Protein AF-Q96TV9-F1 (afdb_monomer_lite)

Radius of gyration: 18.44 Å; chains: 1; bounding box: 59×34×40 Å

Structure (mmCIF, N/CA/C/O backbone):
data_AF-Q96TV9-F1
#
_entry.id   AF-Q96TV9-F1
#
loop_
_atom_site.group_PDB
_atom_site.id
_atom_site.type_symbol
_atom_site.label_atom_id
_atom_site.label_alt_id
_atom_site.label_comp_id
_atom_site.label_asym_id
_atom_site.label_entity_id
_atom_site.label_seq_id
_atom_site.pdbx_PDB_ins_code
_atom_site.Cartn_x
_atom_site.Cartn_y
_atom_site.Cartn_z
_atom_site.occupancy
_atom_site.B_iso_or_equiv
_atom_site.auth_seq_id
_atom_site.auth_comp_id
_atom_site.auth_asym_id
_atom_site.auth_atom_id
_atom_site.pdbx_PDB_model_num
ATOM 1 N N . LYS A 1 1 ? 20.164 -8.816 -8.842 1.00 57.19 1 LYS A N 1
ATOM 2 C CA . LYS A 1 1 ? 19.732 -9.261 -10.192 1.00 57.19 1 LYS A CA 1
ATOM 3 C C . LYS A 1 1 ? 19.349 -8.001 -10.967 1.00 57.19 1 LYS A C 1
ATOM 5 O O . LYS A 1 1 ? 18.793 -7.117 -10.334 1.00 57.19 1 LYS A O 1
ATOM 10 N N . LYS A 1 2 ? 19.713 -7.843 -12.242 1.00 76.62 2 LYS A N 1
ATOM 11 C CA . LYS A 1 2 ? 19.288 -6.687 -13.055 1.00 76.62 2 LYS A CA 1
ATOM 12 C C . LYS A 1 2 ? 18.439 -7.233 -14.196 1.00 76.62 2 LYS A C 1
ATOM 14 O O . LYS A 1 2 ? 18.989 -7.859 -15.093 1.00 76.62 2 LYS A O 1
ATOM 19 N N . ASN A 1 3 ? 17.127 -7.055 -14.100 1.00 86.50 3 ASN A N 1
ATOM 20 C CA . ASN A 1 3 ? 16.163 -7.504 -15.101 1.00 86.50 3 ASN A CA 1
ATOM 21 C C . ASN A 1 3 ? 15.523 -6.279 -15.762 1.00 86.50 3 ASN A C 1
ATOM 23 O O . ASN A 1 3 ? 15.386 -5.236 -15.120 1.00 86.50 3 ASN A O 1
ATOM 27 N N . LEU A 1 4 ? 15.123 -6.421 -17.025 1.00 89.06 4 LEU A N 1
ATOM 28 C CA . LEU A 1 4 ? 14.205 -5.499 -17.684 1.00 89.06 4 LEU A CA 1
ATOM 29 C C . LEU A 1 4 ? 12.829 -6.162 -17.709 1.00 89.06 4 LEU A C 1
ATOM 31 O O . LEU A 1 4 ? 12.699 -7.290 -18.179 1.00 89.06 4 LEU A O 1
ATOM 35 N N . GLU A 1 5 ? 11.819 -5.462 -17.213 1.00 87.38 5 GLU A N 1
ATOM 36 C CA . GLU A 1 5 ? 10.435 -5.925 -17.222 1.00 87.38 5 GLU A CA 1
ATOM 37 C C . GLU A 1 5 ? 9.602 -4.970 -18.071 1.00 87.38 5 GLU A C 1
ATOM 39 O O . GLU A 1 5 ? 9.687 -3.750 -17.917 1.00 87.38 5 GLU A O 1
ATOM 44 N N . VAL A 1 6 ? 8.794 -5.525 -18.972 1.00 92.94 6 VAL A N 1
ATOM 45 C CA . VAL A 1 6 ? 7.837 -4.768 -19.781 1.00 92.94 6 VAL A CA 1
ATOM 46 C C . VAL A 1 6 ? 6.444 -5.183 -19.340 1.00 92.94 6 VAL A C 1
ATOM 48 O O . VAL A 1 6 ? 6.110 -6.366 -19.349 1.00 92.94 6 VAL A O 1
ATOM 51 N N . ARG A 1 7 ? 5.637 -4.203 -18.937 1.00 90.62 7 ARG A N 1
ATOM 52 C CA . ARG A 1 7 ? 4.256 -4.400 -18.492 1.00 90.62 7 ARG A CA 1
ATOM 53 C C . ARG A 1 7 ? 3.336 -3.352 -19.117 1.00 90.62 7 ARG A C 1
ATOM 55 O O . ARG A 1 7 ? 3.802 -2.245 -19.394 1.00 90.62 7 ARG A O 1
ATOM 62 N N . PRO A 1 8 ? 2.042 -3.658 -19.306 1.00 92.31 8 PRO A N 1
ATOM 63 C CA . PRO A 1 8 ? 1.056 -2.649 -19.669 1.00 92.31 8 PRO A CA 1
ATOM 64 C C . PRO A 1 8 ? 1.035 -1.508 -18.645 1.00 92.31 8 PRO A C 1
ATOM 66 O O . PRO A 1 8 ? 1.042 -1.752 -17.439 1.00 92.31 8 PRO A O 1
ATOM 69 N N . VAL A 1 9 ? 0.963 -0.261 -19.118 1.00 87.69 9 VAL A N 1
ATOM 70 C CA . VAL A 1 9 ? 1.004 0.937 -18.255 1.00 87.69 9 VAL A CA 1
ATOM 71 C C . VAL A 1 9 ? -0.158 0.964 -17.254 1.00 87.69 9 VAL A C 1
ATOM 73 O O . VAL A 1 9 ? 0.012 1.402 -16.119 1.00 87.69 9 VAL A O 1
ATOM 76 N N . ALA A 1 10 ? -1.321 0.444 -17.652 1.00 85.06 10 ALA A N 1
ATOM 77 C CA . ALA A 1 10 ? -2.530 0.424 -16.833 1.00 85.06 10 ALA A CA 1
ATOM 78 C C . ALA A 1 10 ? -2.511 -0.613 -15.690 1.00 85.06 10 ALA A C 1
ATOM 80 O O . ALA A 1 10 ? -3.354 -0.539 -14.801 1.00 85.06 10 ALA A O 1
ATOM 81 N N . VAL A 1 11 ? -1.573 -1.572 -15.685 1.00 89.69 11 VAL A N 1
ATOM 82 C CA . VAL A 1 11 ? -1.544 -2.671 -14.704 1.00 89.69 11 VAL A CA 1
ATOM 83 C C . VAL A 1 11 ? -0.315 -2.551 -13.811 1.00 89.69 11 VAL A C 1
ATOM 85 O O . VAL A 1 11 ? 0.828 -2.552 -14.276 1.00 89.69 11 VAL A O 1
ATOM 88 N N . ASN A 1 12 ? -0.546 -2.452 -12.504 1.00 94.69 12 ASN A N 1
ATOM 89 C CA . ASN A 1 12 ? 0.498 -2.327 -11.492 1.00 94.69 12 ASN A CA 1
ATOM 90 C C . ASN A 1 12 ? 0.089 -3.014 -10.179 1.00 94.69 12 ASN A C 1
ATOM 92 O O . ASN A 1 12 ? -1.086 -3.321 -9.979 1.00 94.69 12 ASN A O 1
ATOM 96 N N . LYS A 1 13 ? 1.052 -3.251 -9.278 1.00 95.69 13 LYS A N 1
ATOM 97 C CA . LYS A 1 13 ? 0.786 -3.921 -7.992 1.00 95.69 13 LYS A CA 1
ATOM 98 C C . LYS A 1 13 ? -0.158 -3.109 -7.092 1.00 95.69 13 LYS A C 1
ATOM 100 O O . LYS A 1 13 ? -0.973 -3.691 -6.386 1.00 95.69 13 LYS A O 1
ATOM 105 N N . GLY A 1 14 ? -0.109 -1.779 -7.164 1.00 96.62 14 GLY A N 1
ATOM 106 C CA . GLY A 1 14 ? -1.035 -0.891 -6.457 1.00 96.62 14 GLY A CA 1
ATOM 107 C C . GLY A 1 14 ? -2.496 -1.074 -6.874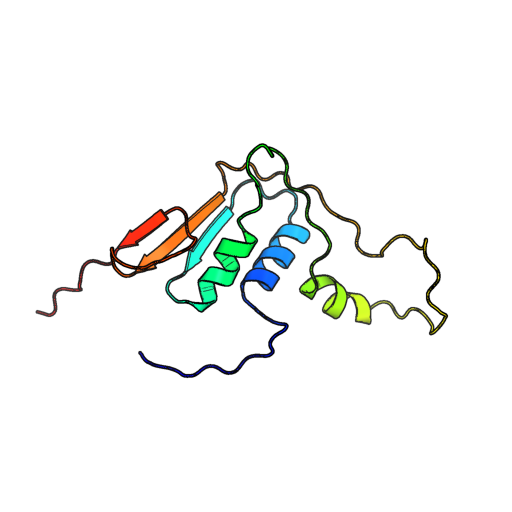 1.00 96.62 14 GLY A C 1
ATOM 108 O O . GLY A 1 14 ? -3.374 -1.052 -6.017 1.00 96.62 14 GLY A O 1
ATOM 109 N N . GLU A 1 15 ? -2.775 -1.341 -8.153 1.00 95.12 15 GLU A N 1
ATOM 110 C CA . GLU A 1 15 ? -4.144 -1.632 -8.603 1.00 95.12 15 GLU A CA 1
ATOM 111 C C . GLU A 1 15 ? -4.674 -2.975 -8.113 1.00 95.12 15 GLU A C 1
ATOM 113 O O . GLU A 1 15 ? -5.883 -3.138 -7.928 1.00 95.12 15 GLU A O 1
ATOM 118 N N . ILE A 1 16 ? -3.778 -3.925 -7.848 1.00 95.50 16 ILE A N 1
ATOM 119 C CA . ILE A 1 16 ? -4.148 -5.173 -7.184 1.00 95.50 16 ILE A CA 1
ATOM 120 C C . ILE A 1 16 ? -4.500 -4.898 -5.721 1.00 95.50 16 ILE A C 1
ATOM 122 O O . ILE A 1 16 ? -5.534 -5.365 -5.251 1.00 95.50 16 ILE A O 1
ATOM 126 N N . VAL A 1 17 ? -3.709 -4.077 -5.022 1.00 97.19 17 VAL A N 1
ATOM 127 C CA . VAL A 1 17 ? -3.998 -3.681 -3.634 1.00 97.19 17 VAL A CA 1
ATOM 128 C C . VAL A 1 17 ? -5.352 -2.982 -3.525 1.00 97.19 17 VAL A C 1
ATOM 130 O O . VAL A 1 17 ? -6.173 -3.390 -2.707 1.00 97.19 17 VAL A O 1
ATOM 133 N N . LYS A 1 18 ? -5.636 -1.988 -4.376 1.00 95.75 18 LYS A N 1
ATOM 134 C CA . LYS A 1 18 ? -6.938 -1.301 -4.364 1.00 95.75 18 LYS A CA 1
ATOM 135 C C . LYS A 1 18 ? -8.097 -2.265 -4.602 1.00 95.75 18 LYS A C 1
ATOM 137 O O . LYS A 1 18 ? -9.103 -2.170 -3.912 1.00 95.75 18 LYS A O 1
ATOM 142 N N . ARG A 1 19 ? -7.955 -3.223 -5.528 1.00 94.75 19 ARG A N 1
ATOM 143 C CA . ARG A 1 19 ? -8.986 -4.247 -5.768 1.00 94.75 19 ARG A CA 1
ATOM 144 C C . ARG A 1 19 ? -9.246 -5.108 -4.543 1.00 94.75 19 ARG A C 1
ATOM 146 O O . ARG A 1 19 ? -10.401 -5.394 -4.243 1.00 94.75 19 ARG A O 1
ATOM 153 N N . ILE A 1 20 ? -8.183 -5.539 -3.865 1.00 96.31 20 ILE A N 1
ATOM 154 C CA . ILE A 1 20 ? -8.296 -6.348 -2.650 1.00 96.31 20 ILE A CA 1
ATOM 155 C C . ILE A 1 20 ? -9.032 -5.551 -1.569 1.00 96.31 20 ILE A C 1
ATOM 157 O O . ILE A 1 20 ? -9.976 -6.078 -0.993 1.00 96.31 20 ILE A O 1
ATOM 161 N N . LEU A 1 21 ? -8.673 -4.283 -1.351 1.00 96.50 21 LEU A N 1
ATOM 162 C CA . LEU A 1 21 ? -9.341 -3.432 -0.360 1.00 96.50 21 LEU A CA 1
ATOM 163 C C . LEU A 1 21 ? -10.803 -3.158 -0.702 1.00 96.50 21 LEU A C 1
ATOM 165 O O . LEU A 1 21 ? -11.662 -3.296 0.159 1.00 96.50 21 LEU A O 1
ATOM 169 N N . TYR A 1 22 ? -11.094 -2.839 -1.964 1.00 95.44 22 TYR A N 1
ATOM 170 C CA . TYR A 1 22 ? -12.458 -2.591 -2.429 1.00 95.44 22 TYR A CA 1
ATOM 171 C C . TYR A 1 22 ? -13.377 -3.801 -2.201 1.00 95.44 22 TYR A C 1
ATOM 173 O O . TYR A 1 22 ? -14.556 -3.641 -1.904 1.00 95.44 22 TYR A O 1
ATOM 181 N N . ARG A 1 23 ? -12.838 -5.021 -2.319 1.00 94.00 23 ARG A N 1
ATOM 182 C CA . ARG A 1 23 ? -13.593 -6.266 -2.109 1.00 94.00 23 ARG A CA 1
ATOM 183 C C . ARG A 1 23 ? -13.653 -6.747 -0.663 1.00 94.00 23 ARG A C 1
ATOM 185 O O . ARG A 1 23 ? -14.474 -7.609 -0.379 1.00 94.00 23 ARG A O 1
ATOM 192 N N . ASN A 1 24 ? -12.802 -6.223 0.213 1.00 96.62 24 ASN A N 1
ATOM 193 C CA . ASN A 1 24 ? -12.747 -6.595 1.629 1.00 96.62 24 ASN A CA 1
ATOM 194 C C . ASN A 1 24 ? -12.787 -5.320 2.489 1.00 96.62 24 ASN A C 1
ATOM 196 O O . ASN A 1 24 ? -11.798 -4.996 3.159 1.00 96.62 24 ASN A O 1
ATOM 200 N N . PRO A 1 25 ? -13.884 -4.540 2.428 1.00 96.38 25 PRO A N 1
ATOM 201 C CA . PRO A 1 25 ? -13.973 -3.258 3.123 1.00 96.38 25 PRO A CA 1
ATOM 202 C C . PRO A 1 25 ? -13.994 -3.389 4.646 1.00 96.38 25 PRO A C 1
ATOM 204 O O . PRO A 1 25 ? -13.677 -2.437 5.348 1.00 96.38 25 PRO A O 1
ATOM 207 N N . ASP A 1 26 ? -14.313 -4.571 5.156 1.00 97.25 26 ASP A N 1
ATOM 208 C CA . ASP A 1 26 ? -14.288 -4.968 6.561 1.00 97.25 26 ASP A CA 1
ATOM 209 C C . ASP A 1 26 ? -12.877 -5.293 7.086 1.00 97.25 26 ASP A C 1
ATOM 211 O O . ASP A 1 26 ? -12.721 -5.652 8.247 1.00 97.25 26 ASP A O 1
ATOM 215 N N . SER A 1 27 ? -11.831 -5.155 6.263 1.00 96.50 27 SER A N 1
ATOM 216 C CA . SER A 1 27 ? -10.451 -5.405 6.690 1.00 96.50 27 SER A CA 1
ATOM 217 C C . SER A 1 27 ? -10.013 -4.438 7.795 1.00 96.50 27 SER A C 1
ATOM 219 O O . SER A 1 27 ? -9.860 -3.240 7.564 1.00 96.50 27 SER A O 1
ATOM 221 N N . GLU A 1 28 ? -9.710 -4.973 8.976 1.00 96.62 28 GLU A N 1
ATOM 222 C CA . GLU A 1 28 ? -9.244 -4.191 10.135 1.00 96.62 28 GLU A CA 1
ATOM 223 C C . GLU A 1 28 ? -7.719 -4.196 10.300 1.00 96.62 28 GLU A C 1
ATOM 225 O O . GLU A 1 28 ? -7.181 -3.480 11.141 1.00 96.62 28 GLU A O 1
ATOM 230 N N . PHE A 1 29 ? -7.003 -4.984 9.495 1.00 97.31 29 PHE A N 1
ATOM 231 C CA . PHE A 1 29 ? -5.549 -5.096 9.542 1.00 97.31 29 PHE A CA 1
ATOM 232 C C . PHE A 1 29 ? -4.963 -5.286 8.144 1.00 97.31 29 PHE A C 1
ATOM 234 O O . PHE A 1 29 ? -5.406 -6.147 7.384 1.00 97.31 29 PHE A O 1
ATOM 241 N N . ILE A 1 30 ? -3.926 -4.511 7.817 1.00 97.62 30 ILE A N 1
ATOM 242 C CA . ILE A 1 30 ? -3.198 -4.625 6.552 1.00 97.62 30 ILE A CA 1
ATOM 243 C C . ILE A 1 30 ? -1.708 -4.752 6.839 1.00 97.62 30 ILE A C 1
ATOM 245 O O . ILE A 1 30 ? -1.086 -3.842 7.386 1.00 97.62 30 ILE A O 1
ATOM 249 N N . PHE A 1 31 ? -1.113 -5.837 6.354 1.00 97.69 31 PHE A N 1
ATOM 250 C CA . PHE A 1 31 ? 0.332 -5.989 6.259 1.00 97.69 31 PHE A CA 1
ATOM 251 C C . PHE A 1 31 ? 0.743 -6.131 4.794 1.00 97.69 31 PHE A C 1
ATOM 253 O O . PHE A 1 31 ? 0.263 -7.012 4.085 1.00 97.69 31 PHE A O 1
ATOM 260 N N . CYS A 1 32 ? 1.644 -5.263 4.339 1.00 98.00 32 CYS A N 1
ATOM 261 C CA . CYS A 1 32 ? 2.147 -5.252 2.971 1.00 98.00 32 CYS A CA 1
ATOM 262 C C . CYS A 1 32 ? 3.671 -5.143 2.981 1.00 98.00 32 CYS A C 1
ATOM 264 O O . CYS A 1 32 ? 4.221 -4.166 3.490 1.00 98.00 32 CYS A O 1
ATOM 266 N N . ALA A 1 33 ? 4.353 -6.116 2.381 1.00 97.06 33 ALA A N 1
ATOM 267 C CA . ALA A 1 33 ? 5.808 -6.144 2.283 1.00 97.06 33 ALA A CA 1
ATOM 268 C C . ALA A 1 33 ? 6.277 -6.112 0.822 1.00 97.06 33 ALA A C 1
ATOM 270 O O . ALA A 1 33 ? 5.604 -6.660 -0.049 1.00 97.06 33 ALA A O 1
ATOM 271 N N . GLY A 1 34 ? 7.427 -5.486 0.558 1.00 95.81 34 GLY A N 1
ATOM 272 C CA . GLY A 1 34 ? 7.993 -5.405 -0.792 1.00 95.81 34 GLY A CA 1
ATOM 273 C C . GLY A 1 34 ? 9.466 -5.002 -0.830 1.00 95.81 34 GLY A C 1
ATOM 274 O O . GLY A 1 34 ? 9.942 -4.249 0.022 1.00 95.81 34 GLY A O 1
ATOM 275 N N . ASP A 1 35 ? 10.212 -5.507 -1.805 1.00 94.00 35 ASP A N 1
ATOM 276 C CA . ASP A 1 35 ? 11.673 -5.434 -1.874 1.00 94.00 35 ASP A CA 1
ATOM 277 C C . ASP A 1 35 ? 12.214 -4.709 -3.115 1.00 94.00 35 ASP A C 1
ATOM 279 O O . ASP A 1 35 ? 13.362 -4.252 -3.084 1.00 94.00 35 ASP A O 1
ATOM 283 N N . ASP A 1 36 ? 11.394 -4.455 -4.133 1.00 92.50 36 ASP A N 1
ATOM 284 C CA . ASP A 1 36 ? 11.834 -3.779 -5.358 1.00 92.50 36 ASP A CA 1
ATOM 285 C C . ASP A 1 36 ? 10.991 -2.539 -5.694 1.00 92.50 36 ASP A C 1
ATOM 287 O O . ASP A 1 36 ? 9.992 -2.220 -5.050 1.00 92.50 36 ASP A O 1
ATOM 291 N N . LYS A 1 37 ? 11.406 -1.790 -6.717 1.00 91.94 37 LYS A N 1
ATOM 292 C CA . LYS A 1 37 ? 10.777 -0.535 -7.142 1.00 91.94 37 LYS A CA 1
ATOM 293 C C . LYS A 1 37 ? 9.317 -0.713 -7.568 1.00 91.94 37 LYS A C 1
ATOM 295 O O . LYS A 1 37 ? 8.550 0.241 -7.511 1.00 91.94 37 LYS A O 1
ATOM 300 N N . THR A 1 38 ? 8.927 -1.911 -8.006 1.00 92.94 38 THR A N 1
ATOM 301 C CA . THR A 1 38 ? 7.536 -2.206 -8.385 1.00 92.94 38 THR A CA 1
ATOM 302 C C . THR A 1 38 ? 6.595 -2.246 -7.179 1.00 92.94 38 THR A C 1
ATOM 304 O O . THR A 1 38 ? 5.405 -1.981 -7.335 1.00 92.94 38 THR A O 1
ATOM 307 N N . ASP A 1 39 ? 7.110 -2.524 -5.979 1.00 95.88 39 ASP A N 1
ATOM 308 C CA . ASP A 1 39 ? 6.318 -2.590 -4.746 1.00 95.88 39 ASP A CA 1
ATOM 309 C C . ASP A 1 39 ? 5.951 -1.211 -4.198 1.00 95.88 39 ASP A C 1
ATOM 311 O O . ASP A 1 39 ? 5.001 -1.069 -3.431 1.00 95.88 39 ASP A O 1
ATOM 315 N N . GLU A 1 40 ? 6.639 -0.169 -4.658 1.00 96.62 40 GLU A N 1
ATOM 316 C CA . GLU A 1 40 ? 6.308 1.215 -4.326 1.00 96.62 40 GLU A CA 1
ATOM 317 C C . GLU A 1 40 ? 4.888 1.589 -4.788 1.00 96.62 40 GLU A C 1
ATOM 319 O O . GLU A 1 40 ? 4.225 2.401 -4.139 1.00 96.62 40 GLU A O 1
ATOM 324 N N . ASP A 1 41 ? 4.381 0.950 -5.853 1.00 96.50 41 ASP A N 1
ATOM 325 C CA . ASP A 1 41 ? 2.988 1.099 -6.288 1.00 96.50 41 ASP A CA 1
ATOM 326 C C . ASP A 1 41 ? 2.007 0.570 -5.215 1.00 96.50 41 ASP A C 1
ATOM 328 O O . ASP A 1 41 ? 0.952 1.171 -5.002 1.00 96.50 41 ASP A O 1
ATOM 332 N N . MET A 1 42 ? 2.362 -0.497 -4.479 1.00 97.50 42 MET A N 1
ATOM 333 C CA . MET A 1 42 ? 1.556 -1.011 -3.358 1.00 97.50 42 MET A CA 1
ATOM 334 C C . MET A 1 42 ? 1.538 -0.029 -2.189 1.00 97.50 42 MET A C 1
ATOM 336 O O . MET A 1 42 ? 0.477 0.301 -1.663 1.00 97.50 42 MET A O 1
ATOM 340 N N . PHE A 1 43 ? 2.705 0.482 -1.797 1.00 97.38 43 PHE A N 1
ATOM 341 C CA . PHE A 1 43 ? 2.817 1.411 -0.669 1.00 97.38 43 PHE A CA 1
ATOM 342 C C . PHE A 1 43 ? 2.097 2.733 -0.946 1.00 97.38 43 PHE A C 1
ATOM 344 O O . PHE A 1 43 ? 1.437 3.286 -0.063 1.00 97.38 43 PHE A O 1
ATOM 351 N N . ARG A 1 44 ? 2.156 3.211 -2.194 1.00 96.56 44 ARG A N 1
ATOM 352 C CA . ARG A 1 44 ? 1.384 4.375 -2.632 1.00 96.56 44 ARG A CA 1
ATOM 353 C C . ARG A 1 44 ? -0.119 4.116 -2.550 1.00 96.56 44 ARG A C 1
ATOM 355 O O . ARG A 1 44 ? -0.837 4.977 -2.057 1.00 96.56 44 ARG A O 1
ATOM 362 N N . ALA A 1 45 ? -0.590 2.945 -2.981 1.00 96.38 45 ALA A N 1
ATOM 363 C CA . ALA A 1 45 ? -2.003 2.576 -2.872 1.00 96.38 45 ALA A CA 1
ATOM 364 C C . ALA A 1 45 ? -2.491 2.494 -1.412 1.00 96.38 45 ALA A C 1
ATOM 366 O O . ALA A 1 45 ? -3.655 2.769 -1.145 1.00 96.38 45 ALA A O 1
ATOM 367 N N . LEU A 1 46 ? -1.598 2.180 -0.467 1.00 96.69 46 LEU A N 1
ATOM 368 C CA . LEU A 1 46 ? -1.891 2.112 0.972 1.00 96.69 46 LEU A CA 1
ATOM 369 C C . LEU A 1 46 ? -1.765 3.451 1.710 1.00 96.69 46 LEU A C 1
ATOM 371 O O . LEU A 1 46 ? -1.971 3.515 2.924 1.00 96.69 46 LEU A O 1
ATOM 375 N N . SER A 1 47 ? -1.480 4.543 1.001 1.00 94.31 47 SER A N 1
ATOM 376 C CA . SER A 1 47 ? -1.530 5.902 1.553 1.00 94.31 47 SER A CA 1
ATOM 377 C C . SER A 1 47 ? -2.975 6.423 1.598 1.00 94.31 47 SER A C 1
ATOM 379 O O . SER A 1 47 ? -3.296 7.456 1.020 1.00 94.31 47 SER A O 1
ATOM 381 N N . LEU A 1 48 ? -3.844 5.681 2.294 1.00 91.88 48 LEU A N 1
ATOM 382 C CA . LEU A 1 48 ? -5.302 5.877 2.350 1.00 91.88 48 LEU A CA 1
ATOM 383 C C . LEU A 1 48 ? -5.742 7.111 3.154 1.00 91.88 48 LEU A C 1
ATOM 385 O O . LEU A 1 48 ? -6.869 7.568 3.011 1.00 91.88 48 LEU A O 1
ATOM 389 N N . PHE A 1 49 ? -4.866 7.636 4.015 1.00 92.81 49 PHE A N 1
ATOM 390 C CA . PHE A 1 49 ? -5.198 8.684 4.984 1.00 92.81 49 PHE A CA 1
ATOM 391 C C . PHE A 1 49 ? -4.353 9.937 4.737 1.00 92.81 49 PHE A C 1
ATOM 393 O O . PHE A 1 49 ? -3.241 10.041 5.276 1.00 92.81 49 PHE A O 1
ATOM 400 N N . PRO A 1 50 ? -4.852 10.898 3.940 1.00 87.38 50 PRO A N 1
ATOM 401 C CA . PRO A 1 50 ? -4.275 12.232 3.863 1.00 87.38 50 PRO A CA 1
ATOM 402 C C . PRO A 1 50 ? -4.186 12.900 5.249 1.00 87.38 50 PRO A C 1
ATOM 404 O O . PRO A 1 50 ? -4.889 12.505 6.188 1.00 87.38 50 PRO A O 1
ATOM 407 N N . PRO A 1 51 ? -3.325 13.920 5.420 1.00 87.06 51 PRO A N 1
ATOM 408 C CA . PRO A 1 51 ? -3.247 14.666 6.672 1.00 87.06 51 PRO A CA 1
ATOM 409 C C . PRO A 1 51 ? -4.622 15.216 7.079 1.00 87.06 51 PRO A C 1
ATOM 411 O O . PRO A 1 51 ? -5.256 15.932 6.313 1.00 87.06 51 PRO A O 1
ATOM 414 N N . GLY A 1 52 ? -5.071 14.879 8.290 1.00 85.50 52 GLY A N 1
ATOM 415 C CA . GLY A 1 52 ? -6.364 15.318 8.828 1.00 85.50 52 GLY A CA 1
ATOM 416 C C . GLY A 1 52 ? -7.546 14.379 8.560 1.00 85.50 52 GLY A C 1
ATOM 417 O O . GLY A 1 52 ? -8.633 14.645 9.063 1.00 85.50 52 GLY A O 1
ATOM 418 N N . THR A 1 53 ? -7.358 13.271 7.836 1.00 89.44 53 THR A N 1
ATOM 419 C CA . THR A 1 53 ? -8.427 12.298 7.554 1.00 89.44 53 THR A CA 1
ATOM 420 C C . THR A 1 53 ? -8.307 11.055 8.445 1.00 89.44 53 THR A C 1
ATOM 422 O O . THR A 1 53 ? -7.232 10.467 8.558 1.00 89.44 53 THR A O 1
ATOM 425 N N . THR A 1 54 ? -9.415 10.638 9.068 1.00 87.94 54 THR A N 1
ATOM 426 C CA . THR A 1 54 ? -9.490 9.446 9.942 1.00 87.94 54 THR A CA 1
ATOM 427 C C . THR A 1 54 ? -10.280 8.282 9.344 1.00 87.94 54 THR A C 1
ATOM 429 O O . THR A 1 54 ? -10.140 7.161 9.821 1.00 87.94 54 THR A O 1
ATOM 432 N N . LYS A 1 55 ? -11.081 8.528 8.302 1.00 91.62 55 LYS A N 1
ATOM 433 C CA . LYS A 1 55 ? -11.817 7.507 7.546 1.00 91.62 55 LYS A CA 1
ATOM 434 C C . LYS A 1 55 ? -11.258 7.383 6.134 1.00 91.62 55 LYS A C 1
ATOM 436 O O . LYS A 1 55 ? -10.863 8.387 5.549 1.00 91.62 55 LYS A O 1
ATOM 441 N N . ALA A 1 56 ? -11.252 6.173 5.590 1.00 93.75 56 ALA A N 1
ATOM 442 C CA . ALA A 1 56 ? -10.862 5.927 4.210 1.00 93.75 56 ALA A CA 1
ATOM 443 C C . ALA A 1 56 ? -12.083 5.474 3.405 1.00 93.75 56 ALA A C 1
ATOM 445 O O . ALA A 1 56 ? -12.763 4.527 3.790 1.00 93.75 56 ALA A O 1
ATOM 446 N N . THR A 1 57 ? -12.321 6.136 2.279 1.00 94.38 57 THR A N 1
ATOM 447 C CA . THR A 1 57 ? -13.323 5.747 1.284 1.00 94.38 57 THR A CA 1
ATOM 448 C C . THR A 1 57 ? -12.587 5.454 -0.015 1.00 94.38 57 THR A C 1
ATOM 450 O O . THR A 1 57 ? -11.626 6.151 -0.356 1.00 94.38 57 THR A O 1
ATOM 453 N N . LEU A 1 58 ? -12.994 4.403 -0.721 1.00 93.75 58 LEU A N 1
ATOM 454 C CA . LEU A 1 58 ? -12.331 3.937 -1.929 1.00 93.75 58 LEU A CA 1
ATOM 455 C C . LEU A 1 58 ? -13.319 3.872 -3.094 1.00 93.75 58 LEU A C 1
ATOM 457 O O . LEU A 1 58 ? -14.303 3.135 -3.046 1.00 93.75 58 LEU A O 1
ATOM 461 N N . ASP A 1 59 ? -13.024 4.616 -4.158 1.00 92.75 59 ASP A N 1
ATOM 462 C CA . ASP A 1 59 ? -13.723 4.481 -5.435 1.00 92.75 59 ASP A CA 1
ATOM 463 C C . ASP A 1 59 ? -13.408 3.132 -6.089 1.00 92.75 59 ASP A C 1
ATOM 465 O O . ASP A 1 59 ? -12.342 2.548 -5.870 1.00 92.75 59 ASP A O 1
ATOM 469 N N . ALA A 1 60 ? -14.318 2.654 -6.939 1.00 90.81 60 ALA A N 1
ATOM 470 C CA . ALA A 1 60 ? -14.116 1.425 -7.693 1.00 90.81 60 ALA A CA 1
ATOM 471 C C . ALA A 1 60 ? -12.831 1.515 -8.544 1.00 90.81 60 ALA A C 1
ATOM 473 O O . ALA A 1 60 ? -12.748 2.347 -9.455 1.00 90.81 60 ALA A O 1
ATOM 474 N N . PRO A 1 61 ? -11.808 0.681 -8.277 1.00 88.88 61 PRO A N 1
ATOM 475 C CA . PRO A 1 61 ? -10.555 0.757 -9.011 1.00 88.88 61 PRO A CA 1
ATOM 476 C C . PRO A 1 61 ? -10.731 0.264 -10.451 1.00 88.88 61 PRO A C 1
ATOM 478 O O . PRO A 1 61 ? -11.601 -0.555 -10.750 1.00 88.88 61 PRO A O 1
ATOM 481 N N . ILE A 1 62 ? -9.840 0.704 -11.346 1.00 85.62 62 ILE A N 1
ATOM 482 C CA . ILE A 1 62 ? -9.838 0.313 -12.771 1.00 85.62 62 ILE A CA 1
ATOM 483 C C . ILE A 1 62 ? -9.801 -1.216 -12.926 1.00 85.62 62 ILE A C 1
ATOM 485 O O . ILE A 1 62 ? -10.417 -1.794 -13.818 1.00 85.62 62 ILE A O 1
ATOM 489 N N . SER A 1 63 ? -9.097 -1.893 -12.021 1.00 79.06 63 SER A N 1
ATOM 490 C CA . SER A 1 63 ? -8.993 -3.350 -11.981 1.00 79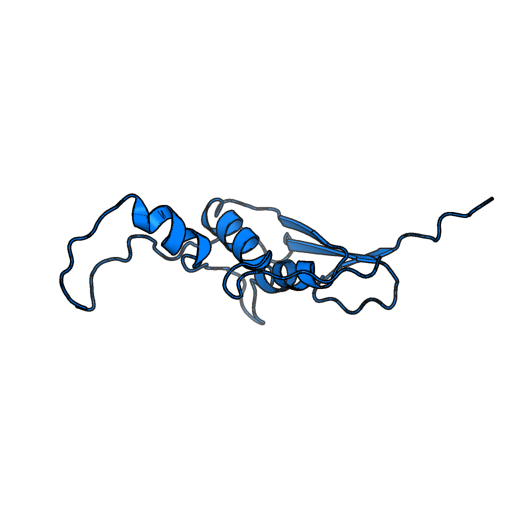.06 63 SER A CA 1
ATOM 491 C C . SER A 1 63 ? -10.316 -4.066 -11.667 1.00 79.06 63 SER A C 1
ATOM 493 O O . SER A 1 63 ? -10.434 -5.249 -11.981 1.00 79.06 63 SER A O 1
ATOM 495 N N . VAL A 1 64 ? -11.297 -3.389 -11.064 1.00 80.00 64 VAL A N 1
ATOM 496 C CA . VAL A 1 64 ? -12.666 -3.895 -10.855 1.00 80.00 64 VAL A CA 1
ATOM 497 C C . VAL A 1 64 ? -13.525 -3.573 -12.070 1.00 80.00 64 VAL A C 1
ATOM 499 O O . VAL A 1 64 ? -14.114 -4.478 -12.652 1.00 80.00 64 VAL A O 1
ATOM 502 N N . THR A 1 65 ? -13.523 -2.318 -12.520 1.00 79.50 65 THR A N 1
ATOM 503 C CA . THR A 1 65 ? -14.410 -1.869 -13.603 1.00 79.50 65 THR A CA 1
ATOM 504 C C . THR A 1 65 ? -14.101 -2.520 -14.953 1.00 79.50 65 THR A C 1
ATOM 506 O O . THR A 1 65 ? -15.027 -2.820 -15.700 1.00 79.50 65 THR A O 1
ATOM 509 N N . LEU A 1 66 ? -12.830 -2.803 -15.266 1.00 74.88 66 LEU A N 1
ATOM 510 C CA . LEU A 1 66 ? -12.444 -3.447 -16.531 1.00 74.88 66 LEU A CA 1
ATOM 511 C C . LEU A 1 66 ? -12.682 -4.960 -16.568 1.00 74.88 66 LEU A C 1
ATOM 513 O O . LEU A 1 66 ? -12.782 -5.529 -17.651 1.00 74.88 66 LEU A O 1
ATOM 517 N N . ILE A 1 67 ? -12.696 -5.623 -15.410 1.00 71.31 67 ILE A N 1
ATOM 518 C CA . ILE A 1 67 ? -12.781 -7.089 -15.341 1.00 71.31 67 ILE A CA 1
ATOM 519 C C . ILE A 1 67 ? -14.215 -7.522 -15.067 1.00 71.31 67 ILE A C 1
ATOM 521 O O . ILE A 1 67 ? -14.718 -8.400 -15.756 1.00 71.31 67 ILE A O 1
ATOM 525 N N . ASP A 1 68 ? -14.885 -6.863 -14.125 1.00 66.50 68 ASP A N 1
ATOM 526 C CA . ASP A 1 68 ? -16.256 -7.203 -13.749 1.00 66.50 68 ASP A CA 1
ATOM 527 C C . ASP A 1 68 ? -17.286 -6.489 -14.658 1.00 66.50 68 ASP A C 1
ATOM 529 O O . ASP A 1 68 ? -18.449 -6.870 -14.696 1.00 66.50 68 ASP A O 1
ATOM 533 N N . GLY A 1 69 ? -16.868 -5.473 -15.430 1.00 56.97 69 GLY A N 1
ATOM 534 C CA . GLY A 1 69 ? -17.725 -4.754 -16.386 1.00 56.97 69 GLY A CA 1
ATOM 535 C C . GLY A 1 69 ? -18.014 -5.502 -17.693 1.00 56.97 69 GLY A C 1
ATOM 536 O O . GLY A 1 69 ? -18.822 -5.030 -18.486 1.00 56.97 69 GLY A O 1
ATOM 537 N N . ASN A 1 70 ? -17.374 -6.651 -17.933 1.00 51.47 70 ASN A N 1
ATOM 538 C CA . ASN A 1 70 ? -17.612 -7.471 -19.127 1.00 51.47 70 ASN A CA 1
ATOM 539 C C . ASN A 1 70 ? -18.662 -8.580 -18.905 1.00 51.47 70 ASN A C 1
ATOM 541 O O . ASN A 1 70 ? -19.149 -9.144 -19.882 1.00 51.47 70 ASN A O 1
ATOM 545 N N . ASP A 1 71 ? -19.034 -8.866 -17.651 1.00 49.22 71 ASP A N 1
ATOM 546 C CA . ASP A 1 71 ? -20.064 -9.863 -17.308 1.00 49.22 71 ASP A CA 1
ATOM 547 C C . ASP A 1 71 ? -21.485 -9.272 -17.292 1.00 49.22 71 ASP A C 1
ATOM 549 O O . ASP A 1 71 ? -22.481 -9.997 -17.289 1.00 49.22 71 ASP A O 1
ATOM 553 N N . THR A 1 72 ? -21.602 -7.947 -17.357 1.00 45.31 72 THR A N 1
ATOM 554 C CA . THR A 1 72 ? -22.864 -7.232 -17.544 1.00 45.31 72 THR A CA 1
ATOM 555 C C . THR A 1 72 ? -22.755 -6.358 -18.779 1.00 45.31 72 THR A C 1
ATOM 557 O O . THR A 1 72 ? -22.346 -5.212 -18.685 1.00 45.31 72 THR A O 1
ATOM 560 N N . LEU A 1 73 ? -23.149 -6.884 -19.942 1.00 42.25 73 LEU A N 1
ATOM 561 C CA . LEU A 1 73 ? -23.470 -6.077 -21.124 1.00 42.25 73 LEU A CA 1
ATOM 562 C C . LEU A 1 73 ? -24.421 -4.929 -20.732 1.00 42.25 73 LEU A C 1
ATOM 564 O O . LEU A 1 73 ? -25.555 -5.218 -20.339 1.00 42.25 73 LEU A O 1
ATOM 568 N N . PRO A 1 74 ? -24.068 -3.651 -20.954 1.00 43.75 74 PRO A N 1
ATOM 569 C CA . PRO A 1 74 ? -25.055 -2.630 -21.224 1.00 43.75 74 PRO A CA 1
ATOM 570 C C . PRO A 1 74 ? -24.998 -2.321 -22.721 1.00 43.75 74 PRO A C 1
ATOM 572 O O . PRO A 1 74 ? -23.944 -2.094 -23.318 1.00 43.75 74 PRO A O 1
ATOM 575 N N . SER A 1 75 ? -26.167 -2.345 -23.339 1.00 36.19 75 SER A N 1
ATOM 576 C CA . SER A 1 75 ? -26.413 -1.937 -24.717 1.00 36.19 75 SER A CA 1
ATOM 577 C C . SER A 1 75 ? -25.730 -0.601 -25.069 1.00 36.19 75 SER A C 1
ATOM 579 O O . SER A 1 75 ? -25.589 0.266 -24.203 1.00 36.19 75 SER A O 1
ATOM 581 N N . PRO A 1 76 ? -25.344 -0.383 -26.342 1.00 47.38 76 PRO A N 1
ATOM 582 C CA . PRO A 1 76 ? -24.697 0.846 -26.776 1.00 47.38 76 PRO A CA 1
ATOM 583 C C . PRO A 1 76 ? -25.738 1.966 -26.835 1.00 47.38 76 PRO A C 1
ATOM 585 O O . PRO A 1 76 ? -26.375 2.194 -27.861 1.00 47.38 76 PRO A O 1
ATOM 588 N N . SER A 1 77 ? -25.935 2.673 -25.731 1.00 37.84 77 SER A N 1
ATOM 589 C CA . SER A 1 77 ? -26.717 3.905 -25.714 1.00 37.84 77 SER A CA 1
ATOM 590 C C . SER A 1 77 ? -26.022 4.931 -24.834 1.00 37.84 77 SER A C 1
ATOM 592 O O . SER A 1 77 ? -26.123 4.857 -23.619 1.00 37.84 77 SER A O 1
ATOM 594 N N . SER A 1 78 ? -25.313 5.832 -25.518 1.00 41.75 78 SER A N 1
ATOM 595 C CA . SER A 1 78 ? -25.071 7.256 -25.243 1.00 41.75 78 SER A CA 1
ATOM 596 C C . SER A 1 78 ? -24.698 7.735 -23.824 1.00 41.75 78 SER A C 1
ATOM 598 O O . SER A 1 78 ? -25.246 7.285 -22.826 1.00 41.75 78 SER A O 1
ATOM 600 N N . PRO A 1 79 ? -23.814 8.747 -23.712 1.00 51.44 79 PRO A N 1
ATOM 601 C CA . PRO A 1 79 ? -23.402 9.302 -22.430 1.00 51.44 79 PRO A CA 1
ATOM 602 C C . PRO A 1 79 ? -24.527 10.176 -21.857 1.00 51.44 79 PRO A C 1
ATOM 604 O O . PRO A 1 79 ? -24.682 11.333 -22.240 1.00 51.44 79 PRO A O 1
ATOM 607 N N . SER A 1 80 ? -25.327 9.621 -20.949 1.00 38.44 80 SER A N 1
ATOM 608 C CA . SER A 1 80 ? -26.235 10.386 -20.093 1.00 38.44 80 SER A CA 1
ATOM 609 C C . SER A 1 80 ? -25.765 10.292 -18.645 1.00 38.44 80 SER A C 1
ATOM 611 O O . SER A 1 80 ? -25.785 9.217 -18.044 1.00 38.44 80 SER A O 1
ATOM 613 N N . GLU A 1 81 ? -25.336 11.428 -18.100 1.00 49.59 81 GLU A N 1
ATOM 614 C CA . GLU A 1 81 ? -25.119 11.643 -16.671 1.00 49.59 81 GLU A CA 1
ATOM 615 C C . GLU A 1 81 ? -26.357 11.175 -15.879 1.00 49.59 81 GLU A C 1
ATOM 617 O O . GLU A 1 81 ? -27.482 11.448 -16.297 1.00 49.59 81 GLU A O 1
ATOM 622 N N . SER A 1 82 ? -26.142 10.503 -14.735 1.00 46.12 82 SER A N 1
ATOM 623 C CA . SER A 1 82 ? -27.132 10.055 -13.720 1.00 46.12 82 SER A CA 1
ATOM 624 C C . SER A 1 82 ? -27.653 8.599 -13.704 1.00 46.12 82 SER A C 1
ATOM 626 O O . SER A 1 82 ? -28.651 8.324 -13.040 1.00 46.12 82 SER A O 1
ATOM 628 N N . SER A 1 83 ? -26.956 7.613 -14.281 1.00 44.62 83 SER A N 1
ATOM 629 C CA . SER A 1 83 ? -27.153 6.201 -13.877 1.00 44.62 83 SER A CA 1
ATOM 630 C C . SER A 1 83 ? -26.297 5.857 -12.641 1.00 44.62 83 SER A C 1
ATOM 632 O O . SER A 1 83 ? -25.127 6.249 -12.627 1.00 44.62 83 SER A O 1
ATOM 634 N N . PRO A 1 84 ? -26.797 5.117 -11.625 1.00 45.31 84 PRO A N 1
ATOM 635 C CA . PRO A 1 84 ? -25.969 4.694 -10.496 1.00 45.31 84 PRO A CA 1
ATOM 636 C C . PRO A 1 84 ? -24.819 3.844 -11.037 1.00 45.31 84 PRO A C 1
ATOM 638 O O . PRO A 1 84 ? -25.052 2.880 -11.768 1.00 45.31 84 PRO A O 1
ATOM 641 N N . SER A 1 85 ? -23.576 4.222 -10.736 1.00 53.62 85 SER A N 1
ATOM 642 C CA . SER A 1 85 ? -22.423 3.415 -11.119 1.00 53.62 85 SER A CA 1
ATOM 643 C C . SER A 1 85 ? -22.624 2.004 -10.563 1.00 53.62 85 SER A C 1
ATOM 645 O O . SER A 1 85 ? -22.890 1.833 -9.375 1.00 53.62 85 SER A O 1
ATOM 647 N N . THR A 1 86 ? -22.496 0.974 -11.406 1.00 71.00 86 THR A N 1
ATOM 648 C CA . THR A 1 86 ? -22.591 -0.444 -10.996 1.00 71.00 86 THR A CA 1
ATOM 649 C C . THR A 1 86 ? -21.593 -0.801 -9.882 1.00 71.00 86 THR A C 1
ATOM 651 O O . THR A 1 86 ? -21.730 -1.824 -9.221 1.00 71.00 86 THR A O 1
ATOM 654 N N . PHE A 1 87 ? -20.624 0.079 -9.629 1.00 82.38 87 PHE A N 1
ATOM 655 C CA . PHE A 1 87 ? -19.633 -0.022 -8.573 1.00 82.38 87 PHE A CA 1
ATOM 656 C C . PHE A 1 87 ? -19.617 1.297 -7.773 1.00 82.38 87 PHE A C 1
ATOM 658 O O . PHE A 1 87 ? -19.018 2.277 -8.231 1.00 82.38 87 PHE A O 1
ATOM 665 N N . PRO A 1 88 ? -20.326 1.388 -6.630 1.00 89.75 88 PRO A N 1
ATOM 666 C CA . PRO A 1 88 ? -20.293 2.569 -5.767 1.00 89.75 88 PRO A CA 1
ATOM 667 C C . PRO A 1 88 ? -18.965 2.660 -5.003 1.00 89.75 88 PRO A C 1
ATOM 669 O O . PRO A 1 88 ? -18.249 1.666 -4.866 1.00 89.75 88 PRO A O 1
ATOM 672 N N . ALA A 1 89 ? -18.638 3.845 -4.486 1.00 93.19 89 ALA A N 1
ATOM 673 C CA . ALA A 1 89 ? -17.537 4.001 -3.540 1.00 93.19 89 ALA A CA 1
ATOM 674 C C . ALA A 1 89 ? -17.831 3.235 -2.239 1.00 93.19 89 ALA A C 1
ATOM 676 O O . ALA A 1 89 ? -18.987 3.136 -1.821 1.00 93.19 89 ALA A O 1
ATOM 677 N N . VAL A 1 90 ? -16.790 2.691 -1.610 1.00 94.81 90 VAL A N 1
ATOM 678 C CA . VAL A 1 90 ? -16.917 1.853 -0.411 1.00 94.81 90 VAL A CA 1
ATOM 679 C C . VAL A 1 90 ? -16.114 2.448 0.740 1.00 94.81 90 VAL A C 1
ATOM 681 O O . VAL A 1 90 ? -14.949 2.810 0.573 1.00 94.81 90 VAL A O 1
ATOM 684 N N . ASP A 1 91 ? -16.735 2.525 1.915 1.00 96.25 91 ASP A N 1
ATOM 685 C CA . ASP A 1 91 ? -16.065 2.908 3.155 1.00 96.25 91 ASP A CA 1
ATOM 686 C C . ASP A 1 91 ? -15.275 1.725 3.715 1.00 96.25 91 ASP A C 1
ATOM 688 O O . ASP A 1 91 ? -15.796 0.618 3.848 1.00 96.25 91 ASP A O 1
ATOM 692 N N . LEU A 1 92 ? -14.012 1.965 4.057 1.00 96.81 92 LEU A N 1
ATOM 693 C CA . LEU A 1 92 ? -13.132 0.958 4.635 1.00 96.81 92 LEU A CA 1
ATOM 694 C C . LEU A 1 92 ? -13.174 1.042 6.167 1.00 96.81 92 LEU A C 1
ATOM 696 O O . LEU A 1 92 ? -13.031 2.122 6.742 1.00 96.81 92 LEU A O 1
ATOM 700 N N . ALA A 1 93 ? -13.296 -0.109 6.827 1.00 96.69 93 ALA A N 1
ATOM 701 C CA . ALA A 1 93 ? -13.219 -0.256 8.282 1.00 96.69 93 ALA A CA 1
ATOM 702 C C . ALA A 1 93 ? -11.791 -0.066 8.828 1.00 96.69 93 ALA A C 1
ATOM 704 O O . ALA A 1 93 ? -11.594 0.094 10.031 1.00 96.69 93 ALA A O 1
ATOM 705 N N . ILE A 1 94 ? -10.786 -0.077 7.947 1.00 96.88 94 ILE A N 1
ATOM 706 C CA . ILE A 1 94 ? -9.380 0.001 8.330 1.00 96.88 94 ILE A CA 1
ATOM 707 C C . ILE A 1 94 ? -9.057 1.302 9.075 1.00 96.88 94 ILE A C 1
ATOM 709 O O . ILE A 1 94 ? -9.395 2.401 8.638 1.00 96.88 94 ILE A O 1
ATOM 713 N N . HIS A 1 95 ? -8.316 1.179 10.174 1.00 95.06 95 HIS A N 1
ATOM 714 C CA . HIS A 1 95 ? -7.739 2.313 10.893 1.00 95.06 95 HIS A CA 1
ATOM 715 C C . HIS A 1 95 ? -6.324 2.627 10.397 1.00 95.06 95 HIS A C 1
ATOM 717 O O . HIS A 1 95 ? -5.567 1.737 10.001 1.00 95.06 95 HIS A O 1
ATOM 723 N N . LYS A 1 96 ? -5.919 3.900 10.464 1.00 93.69 96 LYS A N 1
ATOM 724 C CA . LYS A 1 96 ? -4.604 4.363 9.989 1.00 93.69 96 LYS A CA 1
ATOM 725 C C . LYS A 1 96 ? -3.442 3.611 10.640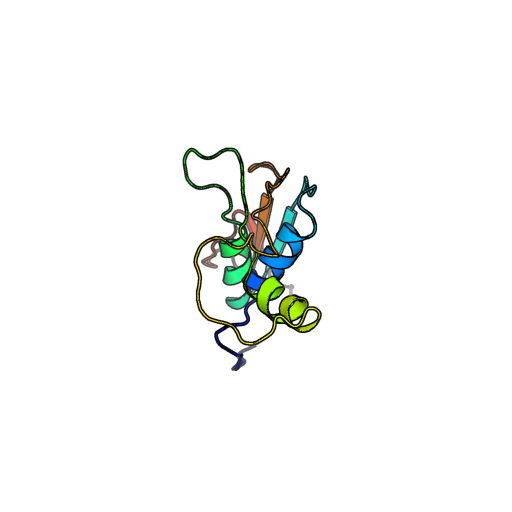 1.00 93.69 96 LYS A C 1
ATOM 727 O O . LYS A 1 96 ? -2.432 3.353 9.977 1.00 93.69 96 LYS A O 1
ATOM 732 N N . GLU A 1 97 ? -3.577 3.287 11.917 1.00 94.19 97 GLU A N 1
ATOM 733 C CA . GLU A 1 97 ? -2.590 2.605 12.755 1.00 94.19 97 GLU A CA 1
ATOM 734 C C . GLU A 1 97 ? -2.475 1.116 12.415 1.00 94.19 97 GLU A C 1
ATOM 736 O O . GLU A 1 97 ? -1.440 0.512 12.676 1.00 94.19 97 GLU A O 1
ATOM 741 N N . ALA A 1 98 ? -3.497 0.541 11.778 1.00 95.81 98 ALA A N 1
ATOM 742 C CA . ALA A 1 98 ? -3.543 -0.864 11.394 1.00 95.81 98 ALA A CA 1
ATOM 743 C C . ALA A 1 98 ? -2.982 -1.140 9.983 1.00 95.81 98 ALA A C 1
ATOM 745 O O . ALA A 1 98 ? -3.086 -2.256 9.473 1.00 95.81 98 ALA A O 1
ATOM 746 N N . VAL A 1 99 ? -2.368 -0.130 9.350 1.00 96.81 99 VAL A N 1
ATOM 747 C CA . VAL A 1 99 ? -1.710 -0.248 8.041 1.00 96.81 99 VAL A CA 1
ATOM 748 C C . VAL A 1 99 ? -0.193 -0.308 8.208 1.00 96.81 99 VAL A C 1
ATOM 750 O O . VAL A 1 99 ? 0.472 0.704 8.465 1.00 96.81 99 VAL A O 1
ATOM 753 N N . PHE A 1 100 ? 0.360 -1.497 7.990 1.00 96.94 100 PHE A N 1
ATOM 754 C CA . PHE A 1 100 ? 1.780 -1.803 8.116 1.00 96.94 100 PHE A CA 1
ATOM 755 C C . PHE A 1 100 ? 2.399 -2.053 6.739 1.00 96.94 100 PHE A C 1
ATOM 757 O O . PHE A 1 100 ? 2.285 -3.137 6.168 1.00 96.94 100 PHE A O 1
ATOM 764 N N . THR A 1 101 ? 3.086 -1.043 6.202 1.00 97.50 101 THR A N 1
ATOM 765 C CA . THR A 1 101 ? 3.886 -1.169 4.976 1.00 97.50 101 THR A CA 1
ATOM 766 C C . THR A 1 101 ? 5.360 -1.344 5.326 1.00 97.50 101 THR A C 1
ATOM 768 O O . THR A 1 101 ? 5.937 -0.505 6.018 1.00 97.50 101 THR A O 1
ATOM 771 N N . THR A 1 102 ? 5.971 -2.427 4.844 1.00 96.69 102 THR A N 1
ATOM 772 C CA . THR A 1 102 ? 7.352 -2.814 5.167 1.00 96.69 102 THR A CA 1
ATOM 773 C C . THR A 1 102 ? 8.187 -2.969 3.900 1.00 96.69 102 THR A C 1
ATOM 775 O O . THR A 1 102 ? 7.960 -3.873 3.098 1.00 96.69 102 THR A O 1
ATOM 778 N N . ALA A 1 103 ? 9.204 -2.130 3.730 1.00 96.50 103 ALA A N 1
ATOM 779 C CA . ALA A 1 103 ? 10.198 -2.330 2.687 1.00 96.50 103 ALA A CA 1
ATOM 780 C C . ALA A 1 103 ? 11.261 -3.328 3.143 1.00 96.50 103 ALA A C 1
ATOM 782 O O . ALA A 1 103 ? 11.817 -3.200 4.230 1.00 96.50 103 ALA A O 1
ATOM 783 N N . VAL A 1 104 ? 11.605 -4.288 2.297 1.00 94.50 104 VAL A N 1
ATOM 784 C CA . VAL A 1 104 ? 12.731 -5.196 2.524 1.00 94.50 104 VAL A CA 1
ATOM 785 C C . VAL A 1 104 ? 13.921 -4.696 1.712 1.00 94.50 104 VAL A C 1
ATOM 787 O O . VAL A 1 104 ? 13.780 -4.339 0.539 1.00 94.50 104 VAL A O 1
ATOM 790 N N . GLY A 1 105 ? 15.098 -4.615 2.328 1.00 89.62 105 GLY A N 1
ATOM 791 C CA . GLY A 1 105 ? 16.300 -4.203 1.609 1.00 89.62 105 GLY A CA 1
ATOM 792 C C . GLY A 1 105 ? 17.397 -3.646 2.499 1.00 89.62 105 GLY A C 1
ATOM 793 O O . GLY A 1 105 ? 17.504 -3.986 3.670 1.00 89.62 105 GLY A O 1
ATOM 794 N N . HIS A 1 106 ? 18.248 -2.808 1.915 1.00 86.19 106 HIS A N 1
ATOM 795 C CA . HIS A 1 106 ? 19.335 -2.143 2.627 1.00 86.19 106 HIS A CA 1
AT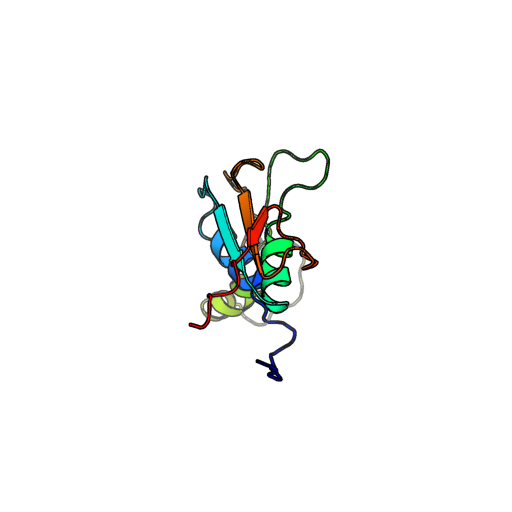OM 796 C C . HIS A 1 106 ? 18.830 -0.919 3.412 1.00 86.19 106 HIS A C 1
ATOM 798 O O . HIS A 1 106 ? 17.828 -0.315 3.032 1.00 86.19 106 HIS A O 1
ATOM 804 N N . SER A 1 107 ? 19.566 -0.489 4.442 1.00 84.00 107 SER A N 1
ATOM 805 C CA . SER A 1 107 ? 19.229 0.684 5.276 1.00 84.00 107 SER A CA 1
ATOM 806 C C . SER A 1 107 ? 19.121 2.006 4.532 1.00 84.00 107 SER A C 1
ATOM 808 O O . SER A 1 107 ? 18.421 2.915 4.963 1.00 84.00 107 SER A O 1
ATOM 810 N N . SER A 1 108 ? 19.767 2.101 3.377 1.00 86.81 108 SER A N 1
ATOM 811 C CA . SER A 1 108 ? 19.736 3.271 2.504 1.00 86.81 108 SER A CA 1
ATOM 812 C C . SER A 1 108 ? 18.641 3.217 1.434 1.00 86.81 108 SER A C 1
ATOM 814 O O . SER A 1 108 ? 18.578 4.112 0.585 1.00 86.81 108 SER A O 1
ATOM 816 N N . LYS A 1 109 ? 17.792 2.179 1.420 1.00 86.06 109 LYS A N 1
ATOM 817 C CA . LYS A 1 109 ? 16.722 2.057 0.427 1.00 86.06 109 LYS A CA 1
ATOM 818 C C . LYS A 1 109 ? 15.707 3.186 0.617 1.00 86.06 109 LYS A C 1
ATOM 820 O O . LYS A 1 109 ? 15.087 3.316 1.666 1.00 86.06 109 LYS A O 1
ATOM 825 N N . ARG A 1 110 ? 15.507 3.979 -0.437 1.00 92.50 110 ARG A N 1
ATOM 826 C CA . ARG A 1 110 ? 14.412 4.955 -0.502 1.00 92.50 110 ARG A CA 1
ATOM 827 C C . ARG A 1 110 ? 13.114 4.222 -0.813 1.00 92.50 110 ARG A C 1
ATOM 829 O O . ARG A 1 110 ? 13.076 3.459 -1.775 1.00 92.50 110 ARG A O 1
ATOM 836 N N . THR A 1 111 ? 12.085 4.464 -0.013 1.00 94.81 111 THR A N 1
ATOM 837 C CA . THR A 1 111 ? 10.795 3.779 -0.115 1.00 94.81 111 THR A CA 1
ATOM 838 C C . THR A 1 111 ? 9.668 4.639 0.452 1.00 94.81 111 THR A C 1
ATOM 840 O O . THR A 1 111 ? 9.914 5.514 1.284 1.00 94.81 111 THR A O 1
ATOM 843 N N . LEU A 1 112 ? 8.443 4.388 -0.004 1.00 95.19 112 LEU A N 1
ATOM 844 C CA . LEU A 1 112 ? 7.197 4.917 0.550 1.00 95.19 112 LEU A CA 1
ATOM 845 C C . LEU A 1 112 ? 6.661 4.074 1.720 1.00 95.19 112 LEU A C 1
ATOM 847 O O . LEU A 1 112 ? 5.687 4.471 2.361 1.00 95.19 112 LEU A O 1
ATOM 851 N N . ALA A 1 113 ? 7.251 2.907 1.993 1.00 94.56 113 ALA A N 1
ATOM 852 C CA . ALA A 1 113 ? 6.887 2.095 3.148 1.00 94.56 113 ALA A CA 1
ATOM 853 C C . ALA A 1 113 ? 7.168 2.828 4.471 1.00 94.56 113 ALA A C 1
ATOM 855 O O . ALA A 1 113 ? 8.131 3.586 4.588 1.00 94.56 113 ALA A O 1
ATOM 856 N N . ARG A 1 114 ? 6.340 2.573 5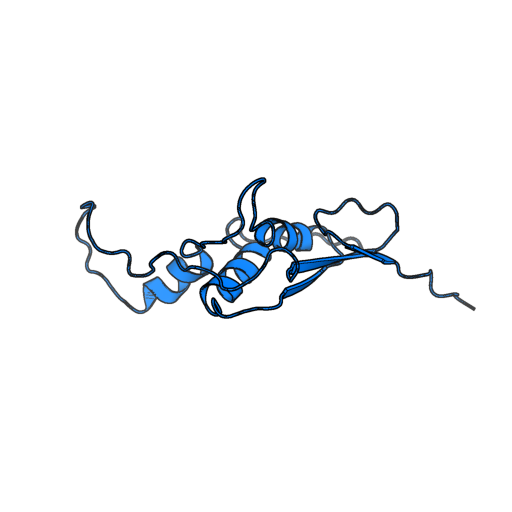.490 1.00 92.75 114 ARG A N 1
ATOM 857 C CA . ARG A 1 114 ? 6.501 3.158 6.833 1.00 92.75 114 ARG A CA 1
ATOM 858 C C . ARG A 1 114 ? 7.632 2.505 7.621 1.00 92.75 114 ARG A C 1
ATOM 860 O O . ARG A 1 114 ? 8.251 3.154 8.457 1.00 92.75 114 ARG A O 1
ATOM 867 N N . LEU A 1 115 ? 7.865 1.220 7.382 1.00 91.94 115 LEU A N 1
ATOM 868 C CA . LEU A 1 115 ? 8.853 0.405 8.074 1.00 91.94 115 LEU A CA 1
ATOM 869 C C . LEU A 1 115 ? 9.862 -0.155 7.075 1.00 91.94 115 LEU A C 1
ATOM 871 O O . LEU A 1 115 ? 9.555 -0.330 5.894 1.00 91.94 115 LEU A O 1
ATOM 875 N N . ALA A 1 116 ? 11.052 -0.489 7.566 1.00 89.62 116 ALA A N 1
ATOM 876 C CA . ALA A 1 116 ? 12.064 -1.192 6.794 1.00 89.62 116 ALA A CA 1
ATOM 877 C C . ALA A 1 116 ? 12.563 -2.424 7.558 1.00 89.62 116 ALA A C 1
ATOM 879 O O . ALA A 1 116 ? 12.869 -2.353 8.747 1.00 89.62 116 ALA A O 1
ATOM 880 N N . CYS A 1 117 ? 12.645 -3.554 6.861 1.00 89.50 117 CYS A N 1
ATOM 881 C CA . CYS A 1 117 ? 13.241 -4.790 7.340 1.00 89.50 117 CYS A CA 1
ATOM 882 C C . CYS A 1 117 ? 14.587 -4.990 6.638 1.00 89.50 117 CYS A C 1
ATOM 884 O O . CYS A 1 117 ? 14.655 -5.154 5.414 1.00 89.50 117 CYS A O 1
ATOM 886 N N . TYR A 1 118 ? 15.663 -4.964 7.422 1.00 85.25 118 TYR A N 1
ATOM 887 C CA . TYR A 1 118 ? 17.017 -5.117 6.911 1.00 85.25 118 TYR A CA 1
ATOM 888 C C . TYR A 1 118 ? 17.446 -6.576 6.951 1.00 85.25 118 TYR A C 1
ATOM 890 O O . TYR A 1 118 ? 17.398 -7.223 7.994 1.00 85.25 118 TYR A O 1
ATOM 898 N N . HIS A 1 119 ? 17.909 -7.086 5.813 1.00 67.25 119 HIS A N 1
ATOM 899 C CA . HIS A 1 119 ? 18.663 -8.333 5.794 1.00 67.25 119 HIS A CA 1
ATOM 900 C C . HIS A 1 119 ? 20.111 -8.023 6.179 1.00 67.25 119 HIS A C 1
ATOM 902 O O . HIS A 1 119 ? 20.782 -7.255 5.485 1.00 67.25 119 HIS A O 1
ATOM 908 N N . ALA A 1 120 ? 20.608 -8.630 7.259 1.00 59.28 120 ALA A N 1
ATOM 909 C CA . ALA A 1 120 ? 22.048 -8.715 7.471 1.00 59.28 120 ALA A CA 1
ATOM 910 C C . ALA A 1 120 ? 22.667 -9.478 6.282 1.00 59.28 120 ALA A C 1
ATOM 912 O O . ALA A 1 120 ? 22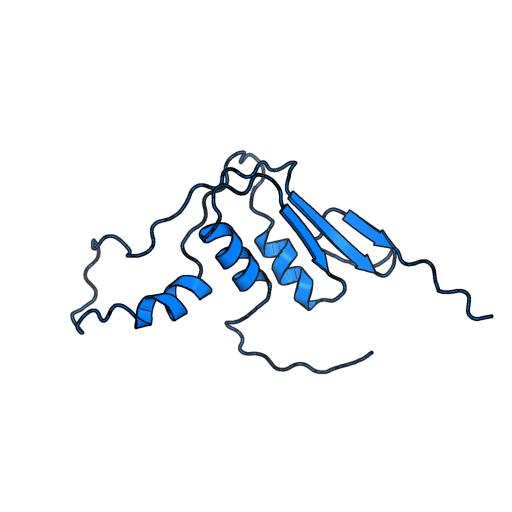.039 -10.419 5.775 1.00 59.28 120 ALA A O 1
ATOM 913 N N . PRO A 1 121 ? 23.857 -9.088 5.789 1.00 59.69 121 PRO A N 1
ATOM 914 C CA . PRO A 1 121 ? 24.536 -9.875 4.771 1.00 59.69 121 PRO A CA 1
ATOM 915 C C . PRO A 1 121 ? 24.688 -11.305 5.300 1.00 59.69 121 PRO A C 1
ATOM 917 O O . PRO A 1 121 ? 25.180 -11.500 6.408 1.00 59.69 121 PRO A O 1
ATOM 920 N N . ARG A 1 122 ? 24.219 -12.304 4.535 1.00 59.56 122 ARG A N 1
ATOM 921 C CA . ARG A 1 122 ? 24.524 -13.704 4.851 1.00 59.56 122 ARG A CA 1
ATOM 922 C C . ARG A 1 122 ? 26.039 -13.821 4.868 1.00 59.56 122 ARG A C 1
ATOM 924 O O . ARG A 1 122 ? 26.661 -13.598 3.827 1.00 59.56 122 ARG A O 1
ATOM 931 N N . ASP A 1 123 ? 26.585 -14.133 6.035 1.00 58.41 123 ASP A N 1
ATOM 932 C CA . ASP A 1 123 ? 27.998 -14.426 6.203 1.00 58.41 123 ASP A CA 1
ATOM 933 C C . ASP A 1 123 ? 28.315 -15.600 5.271 1.00 58.41 123 ASP A C 1
ATOM 935 O O . ASP A 1 123 ? 27.797 -16.709 5.437 1.00 58.41 123 ASP A O 1
ATOM 939 N N . ARG A 1 124 ? 29.031 -15.319 4.180 1.00 56.53 124 ARG A N 1
ATOM 940 C CA . ARG A 1 124 ? 29.520 -16.364 3.283 1.00 56.53 124 ARG A CA 1
ATOM 941 C C . ARG A 1 124 ? 30.813 -16.877 3.899 1.00 56.53 124 ARG A C 1
ATOM 943 O O . ARG A 1 124 ? 31.873 -16.338 3.596 1.00 56.53 124 ARG A O 1
ATOM 950 N N . GLY A 1 125 ? 30.670 -17.850 4.798 1.00 53.94 125 GLY A N 1
ATOM 951 C CA . GLY A 1 125 ? 31.758 -18.757 5.169 1.00 53.94 125 GLY A CA 1
ATOM 952 C C . GLY A 1 125 ? 32.216 -19.599 3.987 1.00 53.94 125 GLY A C 1
ATOM 953 O O . GLY A 1 125 ? 31.408 -19.785 3.043 1.00 53.94 125 GLY A O 1
#

pLDDT: mean 83.39, std 17.93, range [36.19, 98.0]

InterPro domains:
  IPR003337 Trehalose-phosphatase [PF02358] (1-47)
  IPR023214 HAD superfamily [G3DSA:3.40.50.1000] (1-120)
  IPR036412 HAD-like superfamily [SSF56784] (2-46)

Secondary structure (DSSP, 8-state):
--------TT--HHHHHHHHHHH-TT---EEEEE-SGGGHHHHHHT----TT---EEE---HHHHHHHTTSS---S----TTSPPSS--EEE---GGGEEEEEEE-TT---S-SEEEEPPP----

Sequence (125 aa):
KKNLEVRPVAVNKGEIVKRILYRNPDSEFIFCAGDDKTDEDMFRALSLFPPGTTKATLDAPISVTLIDGNDTLPSPSSPSESSPSTFPAVDLAIHKEAVFTTAVGHSSKRTLARLACYHAPRDRG

Foldseek 3Di:
DDDDDDDDPLDAPLLVLLQVCLVCLADAADAAEEADPRSLSNLVSLPQADPPRFWGKHFDGPVCCVPVVVVDDDDPDDDDPDDPPPTGIGTHPYTPVRHFYEYEEDPPDDHSGPYYDYDDPDPPD

Organism: Pleurotus ostreatus (NCBI:txid5322)